Protein AF-A0A1W9TUE4-F1 (afdb_monomer_lite)

Secondary structure (DSSP, 8-state):
---HHHHHHHGGGTSTTHHHHHHHHHHHHHHHHH--PPP-------HHHHHHHHHHHHHHHHHHHHHHHHHHHHHHHHHHHHHHHHHHHHHHTT-

Structure (mmCIF, N/CA/C/O backbone):
data_AF-A0A1W9TUE4-F1
#
_entry.id   AF-A0A1W9TUE4-F1
#
loop_
_atom_site.group_PDB
_atom_site.id
_atom_site.type_symbol
_atom_site.label_atom_id
_atom_site.label_alt_id
_atom_site.label_comp_id
_atom_site.label_asym_id
_atom_site.label_entity_id
_atom_site.label_seq_id
_atom_site.pdbx_PDB_ins_code
_atom_site.Cartn_x
_atom_site.Cartn_y
_atom_site.Cartn_z
_atom_site.occupancy
_atom_site.B_iso_or_equiv
_atom_site.auth_seq_id
_atom_site.auth_comp_id
_atom_site.auth_asym_id
_atom_site.auth_atom_id
_atom_site.pdbx_PDB_model_num
ATOM 1 N N . ARG A 1 1 ? 2.571 -5.665 27.243 1.00 68.25 1 ARG A N 1
ATOM 2 C CA . ARG A 1 1 ? 1.632 -6.724 26.787 1.00 68.25 1 ARG A CA 1
ATOM 3 C C . ARG A 1 1 ? 0.899 -6.194 25.555 1.00 68.25 1 ARG A C 1
ATOM 5 O O . ARG A 1 1 ? 0.278 -5.149 25.673 1.00 68.25 1 ARG A O 1
ATOM 12 N N . GLY A 1 2 ? 1.038 -6.828 24.386 1.00 79.19 2 GLY A N 1
ATOM 13 C CA . GLY A 1 2 ? 0.378 -6.386 23.146 1.00 79.19 2 GLY A CA 1
ATOM 14 C C . GLY A 1 2 ? -1.098 -6.794 23.084 1.00 79.19 2 GLY A C 1
ATOM 15 O O . GLY A 1 2 ? -1.492 -7.798 23.679 1.00 79.19 2 GLY A O 1
ATOM 16 N N . SER A 1 3 ? -1.919 -6.023 22.368 1.00 91.06 3 SER A N 1
ATOM 17 C CA . SER A 1 3 ? -3.319 -6.378 22.111 1.00 91.06 3 SER A CA 1
ATOM 18 C C . SER A 1 3 ? -3.396 -7.495 21.067 1.00 91.06 3 SER A C 1
ATOM 20 O O . SER A 1 3 ? -2.988 -7.299 19.923 1.00 91.06 3 SER A O 1
ATOM 22 N N . LYS A 1 4 ? -3.956 -8.658 21.437 1.00 89.94 4 LYS A N 1
ATOM 23 C CA . LYS A 1 4 ? -4.166 -9.792 20.512 1.00 89.94 4 LYS A CA 1
ATOM 24 C C . LYS A 1 4 ? -5.017 -9.398 19.301 1.00 89.94 4 LYS A C 1
ATOM 26 O O . LYS A 1 4 ? -4.739 -9.830 18.190 1.00 89.94 4 LYS A O 1
ATOM 31 N N . ALA A 1 5 ? -6.015 -8.538 19.513 1.00 88.69 5 ALA A N 1
ATOM 32 C CA . ALA A 1 5 ? -6.868 -8.033 18.441 1.00 88.69 5 ALA A CA 1
ATOM 33 C C . ALA A 1 5 ? -6.082 -7.161 17.449 1.00 88.69 5 ALA A C 1
ATOM 35 O O . ALA A 1 5 ? -6.236 -7.315 16.242 1.00 88.69 5 ALA A O 1
ATOM 36 N N . ALA A 1 6 ? -5.191 -6.295 17.947 1.00 87.25 6 ALA A N 1
ATOM 37 C CA . ALA A 1 6 ? -4.338 -5.483 17.080 1.00 87.25 6 ALA A CA 1
ATOM 38 C C . ALA A 1 6 ? -3.368 -6.354 16.266 1.00 87.25 6 ALA A C 1
ATOM 40 O O . ALA A 1 6 ? -3.183 -6.113 15.078 1.00 87.25 6 ALA A O 1
ATOM 41 N N . ALA A 1 7 ? -2.807 -7.402 16.880 1.00 89.38 7 ALA A N 1
ATOM 42 C CA . ALA A 1 7 ? -1.944 -8.355 16.186 1.00 89.38 7 ALA A CA 1
ATOM 43 C C . ALA A 1 7 ? -2.692 -9.114 15.075 1.00 89.38 7 ALA A C 1
ATOM 45 O O . ALA A 1 7 ? -2.189 -9.214 13.959 1.00 89.38 7 ALA A O 1
ATOM 46 N N . ALA A 1 8 ? -3.913 -9.586 15.353 1.00 89.69 8 ALA A N 1
ATOM 47 C CA . ALA A 1 8 ? -4.741 -10.277 14.367 1.00 89.69 8 ALA A CA 1
ATOM 48 C C . ALA A 1 8 ? -5.084 -9.385 13.164 1.00 89.69 8 ALA A C 1
ATOM 50 O O . ALA A 1 8 ? -5.043 -9.862 12.038 1.00 89.69 8 ALA A O 1
ATOM 51 N N . ILE A 1 9 ? -5.373 -8.097 13.384 1.00 88.25 9 ILE A N 1
ATOM 52 C CA . ILE A 1 9 ? -5.632 -7.130 12.304 1.00 88.25 9 ILE A CA 1
ATOM 53 C C . ILE A 1 9 ? -4.350 -6.838 11.515 1.00 88.25 9 ILE A C 1
ATOM 55 O O . ILE A 1 9 ? -4.369 -6.851 10.288 1.00 88.25 9 ILE A O 1
ATOM 59 N N . GLY A 1 10 ? -3.227 -6.615 12.202 1.00 86.19 10 GLY A N 1
ATOM 60 C CA . GLY A 1 10 ? -1.951 -6.288 11.562 1.00 86.19 10 GLY A CA 1
ATOM 61 C C . GLY A 1 10 ? -1.429 -7.395 10.644 1.00 86.19 10 GLY A C 1
ATOM 62 O O . GLY A 1 10 ? -0.868 -7.098 9.591 1.00 86.19 10 GLY A O 1
ATOM 63 N N . VAL A 1 11 ? -1.679 -8.666 10.983 1.00 90.56 11 VAL A N 1
ATOM 64 C CA . VAL A 1 11 ? -1.228 -9.810 10.173 1.00 90.56 11 VAL A CA 1
ATOM 65 C C . VAL A 1 11 ? -1.795 -9.778 8.752 1.00 90.56 11 VAL A C 1
ATOM 67 O O . VAL A 1 11 ? -1.167 -10.293 7.831 1.00 90.56 11 VAL A O 1
ATOM 70 N N . TRP A 1 12 ? -2.952 -9.146 8.535 1.00 87.31 12 TRP A N 1
ATOM 71 C CA . TRP A 1 12 ? -3.566 -9.044 7.212 1.00 87.31 12 TRP A CA 1
ATOM 72 C C . TRP A 1 12 ? -2.763 -8.204 6.221 1.00 87.31 12 TRP A C 1
ATOM 74 O O . TRP A 1 12 ? -2.995 -8.345 5.029 1.00 87.31 12 TRP A O 1
ATOM 84 N N . PHE A 1 13 ? -1.790 -7.398 6.646 1.00 85.00 13 PHE A N 1
ATOM 85 C CA . PHE A 1 13 ? -1.006 -6.558 5.730 1.00 85.00 13 PHE A CA 1
ATOM 86 C C . PHE A 1 13 ? 0.293 -7.199 5.226 1.00 85.00 13 PHE A C 1
ATOM 88 O O . PHE A 1 13 ? 0.890 -6.681 4.289 1.00 85.00 13 PHE A O 1
ATOM 95 N N . GLY A 1 14 ? 0.735 -8.315 5.812 1.00 82.00 14 GLY A N 1
ATOM 96 C CA . GLY A 1 14 ? 2.037 -8.912 5.488 1.00 82.00 14 GLY A CA 1
ATOM 97 C C . GLY A 1 14 ? 2.075 -10.433 5.547 1.00 82.00 14 GLY A C 1
ATOM 98 O O . GLY A 1 14 ? 3.155 -11.007 5.653 1.00 82.00 14 GLY A O 1
ATOM 99 N N . ASN A 1 15 ? 0.918 -11.098 5.528 1.00 90.88 15 ASN A N 1
ATOM 100 C CA . ASN A 1 15 ? 0.884 -12.556 5.532 1.00 90.88 15 ASN A CA 1
ATOM 101 C C . ASN A 1 15 ? 0.987 -13.127 4.100 1.00 90.88 15 ASN A C 1
ATOM 103 O O . ASN A 1 15 ? 0.658 -12.432 3.135 1.00 90.88 15 ASN A O 1
ATOM 107 N N . PRO A 1 16 ? 1.392 -14.403 3.946 1.00 90.00 16 PRO A N 1
ATOM 108 C CA . PRO A 1 16 ? 1.554 -15.039 2.636 1.00 90.00 16 PRO A CA 1
ATOM 109 C C . PRO A 1 16 ? 0.286 -15.088 1.773 1.00 90.00 16 PRO A C 1
ATOM 111 O O . PRO A 1 16 ? 0.381 -15.257 0.564 1.00 90.00 16 PRO A O 1
ATOM 114 N N . ILE A 1 17 ? -0.896 -14.956 2.377 1.00 89.81 17 ILE A N 1
ATOM 115 C CA . ILE A 1 17 ? -2.187 -15.003 1.682 1.00 89.81 17 ILE A CA 1
ATOM 116 C C . ILE A 1 17 ? -2.564 -13.613 1.162 1.00 89.81 17 ILE A C 1
ATOM 118 O O . ILE A 1 17 ? -3.033 -13.476 0.036 1.00 89.81 17 ILE A O 1
ATOM 122 N N . SER A 1 18 ? -2.352 -12.564 1.955 1.00 90.06 18 SER A N 1
ATOM 123 C CA . SER A 1 18 ? -2.733 -11.200 1.593 1.00 90.06 18 SER A CA 1
ATOM 124 C C . SER A 1 18 ? -1.682 -10.478 0.756 1.00 90.06 18 SER A C 1
ATOM 126 O O . SER A 1 18 ? -2.045 -9.658 -0.087 1.00 90.06 18 SER A O 1
ATOM 128 N N . ALA A 1 19 ? -0.396 -10.793 0.931 1.00 88.69 19 ALA A N 1
ATOM 129 C CA . ALA A 1 19 ? 0.680 -10.160 0.174 1.00 88.69 19 ALA A CA 1
ATOM 130 C C . ALA A 1 19 ? 0.516 -10.318 -1.355 1.00 88.69 19 ALA A C 1
ATOM 132 O O . ALA A 1 19 ? 0.589 -9.298 -2.043 1.00 88.69 19 ALA A O 1
ATOM 133 N N . PRO A 1 20 ? 0.191 -11.506 -1.913 1.00 90.75 20 PRO A N 1
ATOM 134 C CA . PRO A 1 20 ? -0.088 -11.649 -3.344 1.00 90.75 20 PRO A CA 1
ATOM 135 C C . PRO A 1 20 ? -1.268 -10.796 -3.820 1.00 90.75 20 PRO A C 1
ATOM 137 O O . PRO A 1 20 ? -1.221 -10.230 -4.910 1.00 90.75 20 PRO A O 1
ATOM 140 N N . PHE A 1 21 ? -2.314 -10.656 -3.000 1.00 90.94 21 PHE A N 1
ATOM 141 C CA . PHE A 1 21 ? -3.473 -9.824 -3.328 1.00 90.94 21 PHE A CA 1
ATOM 142 C C . PHE A 1 21 ? -3.110 -8.340 -3.413 1.00 90.94 21 PHE A C 1
ATOM 144 O O . PHE A 1 21 ? -3.460 -7.682 -4.394 1.00 90.94 21 PHE A O 1
ATOM 151 N N . PHE A 1 22 ? -2.384 -7.814 -2.423 1.00 91.00 22 PHE A N 1
ATOM 152 C CA . PHE A 1 22 ? -1.920 -6.426 -2.452 1.00 91.00 22 PHE A CA 1
ATOM 153 C C . PHE A 1 22 ? -0.923 -6.182 -3.586 1.00 91.00 22 PHE A C 1
ATOM 155 O O . PHE A 1 22 ? -1.001 -5.149 -4.252 1.00 91.00 22 PHE A O 1
ATOM 162 N N . TYR A 1 23 ? -0.036 -7.141 -3.855 1.00 90.00 23 TYR A N 1
ATOM 163 C CA . TYR A 1 23 ? 0.919 -7.074 -4.958 1.00 90.00 23 TYR A CA 1
ATOM 164 C C . TYR A 1 23 ? 0.202 -6.988 -6.312 1.00 90.00 23 TYR A C 1
ATOM 166 O O . TYR A 1 23 ? 0.395 -6.038 -7.065 1.00 90.00 23 TYR A O 1
ATOM 174 N N . LEU A 1 24 ? -0.695 -7.933 -6.604 1.00 90.50 24 LEU A N 1
ATOM 175 C CA . LEU A 1 24 ? -1.443 -7.957 -7.863 1.00 90.50 24 LEU A CA 1
ATOM 176 C C . LEU A 1 24 ? -2.372 -6.751 -8.009 1.00 90.50 24 LEU A C 1
ATOM 178 O O . LEU A 1 24 ? -2.493 -6.204 -9.103 1.00 90.50 24 LEU A O 1
ATOM 182 N N . GLY A 1 25 ? -3.030 -6.334 -6.926 1.00 91.31 25 GLY A N 1
ATOM 183 C CA . GLY A 1 25 ? -3.900 -5.162 -6.929 1.00 91.31 25 GLY A CA 1
ATOM 184 C C . GLY A 1 25 ? -3.129 -3.881 -7.236 1.00 91.31 25 GLY A C 1
ATOM 185 O O . GLY A 1 25 ? -3.510 -3.139 -8.140 1.00 91.31 25 GLY A O 1
ATOM 186 N N . SER A 1 26 ? -2.020 -3.646 -6.531 1.00 91.56 26 SER A N 1
ATOM 187 C CA . SER A 1 26 ? -1.177 -2.462 -6.740 1.00 91.56 26 SER A CA 1
ATOM 188 C C . SER A 1 26 ? -0.547 -2.448 -8.130 1.00 91.56 26 SER A C 1
ATOM 190 O O . SER A 1 26 ? -0.571 -1.416 -8.791 1.00 91.56 26 SER A O 1
ATOM 192 N N . TYR A 1 27 ? -0.085 -3.594 -8.628 1.00 90.69 27 TYR A N 1
ATOM 193 C CA . TYR A 1 27 ? 0.440 -3.723 -9.985 1.00 90.69 27 TYR A CA 1
ATOM 194 C C . TYR A 1 27 ? -0.616 -3.430 -11.059 1.00 90.69 27 TYR A C 1
ATOM 196 O O . TYR A 1 27 ? -0.383 -2.610 -11.945 1.00 90.69 27 TYR A O 1
ATOM 204 N N . LYS A 1 28 ? -1.805 -4.045 -10.968 1.00 89.94 28 LYS A N 1
ATOM 205 C CA . LYS A 1 28 ? -2.887 -3.838 -11.946 1.00 89.94 28 LYS A CA 1
AT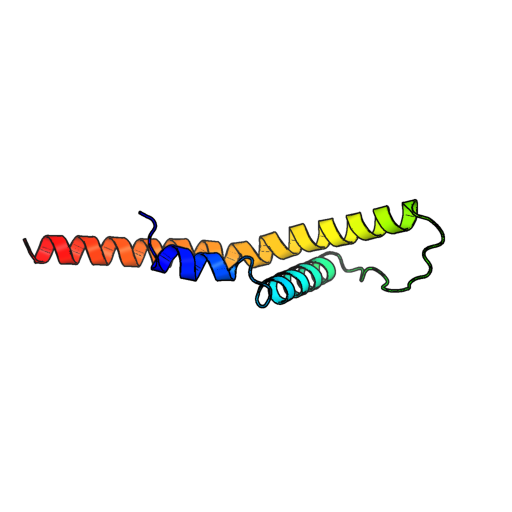OM 206 C C . LYS A 1 28 ? -3.366 -2.393 -11.977 1.00 89.94 28 LYS A C 1
ATOM 208 O O . LYS A 1 28 ? -3.562 -1.848 -13.057 1.00 89.94 28 LYS A O 1
ATOM 213 N N . ILE A 1 29 ? -3.545 -1.777 -10.809 1.00 90.38 29 ILE A N 1
ATOM 214 C CA . ILE A 1 29 ? -3.968 -0.375 -10.710 1.00 90.38 29 ILE A CA 1
ATOM 215 C C . ILE A 1 29 ? -2.861 0.547 -11.219 1.00 90.38 29 ILE A C 1
ATOM 217 O O . ILE A 1 29 ? -3.144 1.475 -11.969 1.00 90.38 29 ILE A O 1
ATOM 221 N N . GLY A 1 30 ? -1.606 0.266 -10.866 1.00 89.00 30 GLY A N 1
ATOM 222 C CA . GLY A 1 30 ? -0.445 0.998 -11.361 1.00 89.00 30 GLY A CA 1
ATOM 223 C C . GLY A 1 30 ? -0.371 0.995 -12.883 1.00 89.00 30 GLY A C 1
ATOM 224 O O . GLY A 1 30 ? -0.370 2.053 -13.502 1.00 89.00 30 GLY A O 1
ATOM 225 N N . ILE A 1 31 ? -0.391 -0.183 -13.505 1.00 88.31 31 ILE A N 1
ATOM 226 C CA . ILE A 1 31 ? -0.361 -0.304 -14.970 1.00 88.31 31 ILE A CA 1
ATOM 227 C C . ILE A 1 31 ? -1.576 0.331 -15.626 1.00 88.31 31 ILE A C 1
ATOM 229 O O . ILE A 1 31 ? -1.432 0.972 -16.662 1.00 88.31 31 ILE A O 1
ATOM 233 N N . PHE A 1 32 ? -2.762 0.186 -15.033 1.00 88.06 32 PHE A N 1
ATOM 234 C CA . PHE A 1 32 ? -3.964 0.840 -15.544 1.00 88.06 32 PHE A CA 1
ATOM 235 C C . PHE A 1 32 ? -3.791 2.364 -15.631 1.00 88.06 32 PHE A C 1
ATOM 237 O O . PHE A 1 32 ? -4.269 2.979 -16.578 1.00 88.06 32 PHE A O 1
ATOM 244 N N . ILE A 1 33 ? -3.068 2.965 -14.684 1.00 86.38 33 ILE A N 1
ATOM 245 C CA . ILE A 1 33 ? -2.777 4.404 -14.667 1.00 86.38 33 ILE A CA 1
ATOM 246 C C . ILE A 1 33 ? -1.669 4.771 -15.652 1.00 86.38 33 ILE A C 1
ATOM 248 O O . ILE A 1 33 ? -1.777 5.781 -16.341 1.00 86.38 33 ILE A O 1
ATOM 252 N N . PHE A 1 34 ? -0.607 3.969 -15.719 1.00 84.06 34 PHE A N 1
ATOM 253 C CA . PHE A 1 34 ? 0.538 4.240 -16.588 1.00 84.06 34 PHE A CA 1
ATOM 254 C C . PHE A 1 34 ? 0.294 3.876 -18.061 1.00 84.06 34 PHE A C 1
ATOM 256 O O . PHE A 1 34 ? 1.073 4.283 -18.915 1.00 84.06 34 PHE A O 1
ATOM 263 N N . GLY A 1 35 ? -0.765 3.125 -18.385 1.00 76.00 35 GLY A N 1
ATOM 264 C CA . GLY A 1 35 ? -1.180 2.814 -19.761 1.00 76.00 35 GLY A CA 1
ATOM 265 C C . GLY A 1 35 ? -0.246 1.873 -20.533 1.00 76.00 35 GLY A C 1
ATOM 266 O O . GLY A 1 35 ? -0.565 1.479 -21.654 1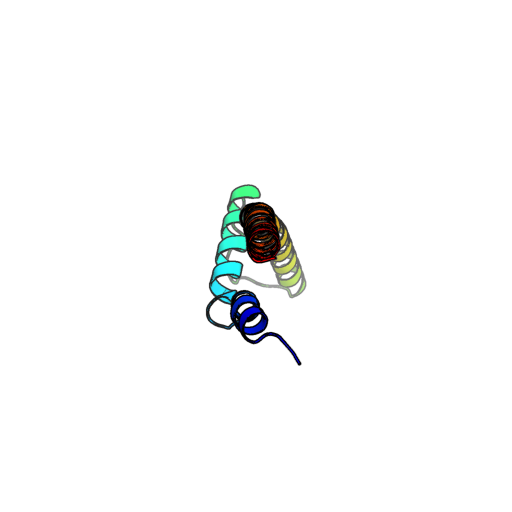.00 76.00 35 GLY A O 1
ATOM 267 N N . HIS A 1 36 ? 0.879 1.473 -19.939 1.00 69.06 36 HIS A N 1
ATOM 268 C CA . HIS A 1 36 ? 1.868 0.596 -20.552 1.00 69.06 36 HIS A CA 1
ATOM 269 C C . HIS A 1 36 ? 2.021 -0.682 -19.721 1.00 69.06 36 HIS A C 1
ATOM 271 O O . HIS A 1 36 ? 2.582 -0.638 -18.623 1.00 69.06 36 HIS A O 1
ATOM 277 N N . PRO A 1 37 ? 1.524 -1.836 -20.205 1.00 65.25 37 PRO A N 1
ATOM 278 C CA . PRO A 1 37 ? 1.836 -3.102 -19.572 1.00 65.25 37 PRO A CA 1
ATOM 279 C C . PRO A 1 37 ? 3.331 -3.367 -19.750 1.00 65.25 37 PRO A C 1
ATOM 281 O O . PRO A 1 37 ? 3.812 -3.484 -20.876 1.00 65.25 37 PRO A O 1
ATOM 284 N N . ALA A 1 38 ? 4.064 -3.444 -18.637 1.00 62.69 38 ALA A N 1
ATOM 285 C CA . ALA A 1 38 ? 5.432 -3.946 -18.637 1.00 62.69 38 ALA A CA 1
ATOM 286 C C . ALA A 1 38 ? 5.439 -5.307 -19.364 1.00 62.69 38 ALA A C 1
ATOM 288 O O . ALA A 1 38 ? 4.696 -6.204 -18.947 1.00 62.69 38 ALA A O 1
ATOM 289 N N . PRO A 1 39 ? 6.190 -5.469 -20.469 1.00 60.62 39 PRO A N 1
ATOM 290 C CA . PRO A 1 39 ? 6.200 -6.727 -21.193 1.00 60.62 39 PRO A CA 1
ATOM 291 C C . PRO A 1 39 ? 6.771 -7.811 -20.275 1.00 60.62 39 PRO A C 1
ATOM 293 O O . PRO A 1 39 ? 7.917 -7.733 -19.847 1.00 60.62 39 PRO A O 1
ATOM 296 N N . PHE A 1 40 ? 5.978 -8.847 -19.993 1.00 58.47 40 PHE A N 1
ATOM 297 C CA . PHE A 1 40 ? 6.445 -10.091 -19.361 1.00 58.47 40 PHE A CA 1
ATOM 298 C C . PHE A 1 40 ? 7.258 -10.957 -20.343 1.00 58.47 40 PHE A C 1
ATOM 300 O O . PHE A 1 40 ? 7.298 -12.179 -20.213 1.00 58.47 40 PHE A O 1
ATOM 307 N N . ASP A 1 41 ? 7.864 -10.345 -21.361 1.00 58.00 41 ASP A N 1
ATOM 308 C CA . ASP A 1 41 ? 8.630 -11.063 -22.367 1.00 58.00 41 ASP A CA 1
ATOM 309 C C . ASP A 1 41 ? 10.068 -11.207 -21.857 1.00 58.00 41 ASP A C 1
ATOM 311 O O . ASP A 1 41 ? 10.800 -10.233 -21.695 1.00 58.00 41 ASP A O 1
ATOM 315 N N . VAL A 1 42 ? 10.447 -12.440 -21.518 1.00 57.06 42 VAL A N 1
ATOM 316 C CA . VAL A 1 42 ? 11.675 -12.812 -20.786 1.00 57.06 42 VAL A CA 1
ATOM 317 C C . VAL A 1 42 ? 12.895 -12.810 -21.721 1.00 57.06 42 VAL A C 1
ATOM 319 O O . VAL A 1 42 ? 13.761 -13.679 -21.652 1.00 57.06 42 VAL A O 1
ATOM 322 N N . LYS A 1 43 ? 12.983 -11.843 -22.636 1.00 58.03 43 LYS A N 1
ATOM 323 C CA . LYS A 1 43 ? 14.191 -11.594 -23.432 1.00 58.03 43 LYS A CA 1
ATOM 324 C C . LYS A 1 43 ? 15.050 -10.565 -22.711 1.00 58.03 43 LYS A C 1
ATOM 326 O O . LYS A 1 43 ? 15.191 -9.432 -23.149 1.00 58.03 43 LYS A O 1
ATOM 331 N N . TYR A 1 44 ? 15.569 -10.956 -21.552 1.00 60.62 44 TYR A N 1
ATOM 332 C CA . TYR A 1 44 ? 16.506 -10.126 -20.804 1.00 60.62 44 TYR A CA 1
ATOM 333 C C . TYR A 1 44 ? 17.915 -10.419 -21.310 1.00 60.62 44 TYR A C 1
ATOM 335 O O . TYR A 1 44 ? 18.529 -11.399 -20.891 1.00 60.62 44 TYR A O 1
ATOM 343 N N . GLU A 1 45 ? 18.424 -9.595 -22.222 1.00 66.56 45 GLU A N 1
ATOM 344 C CA . GLU A 1 45 ? 19.805 -9.736 -22.700 1.00 66.56 45 GLU A CA 1
ATOM 345 C C . GLU A 1 45 ? 20.810 -9.079 -21.741 1.00 66.56 45 GLU A C 1
ATOM 347 O O . GLU A 1 45 ? 22.007 -9.366 -21.791 1.00 66.56 45 GLU A O 1
ATOM 352 N N . SER A 1 46 ? 20.338 -8.246 -20.803 1.00 80.06 46 SER A N 1
ATOM 353 C CA . SER A 1 46 ? 21.199 -7.559 -19.840 1.00 80.06 46 SER A CA 1
ATOM 354 C C . SER A 1 46 ? 20.587 -7.384 -18.442 1.00 80.06 46 SER A C 1
ATOM 356 O O . SER A 1 46 ? 19.390 -7.160 -18.261 1.00 80.06 46 SER A O 1
ATOM 358 N N . VAL A 1 47 ? 21.451 -7.398 -17.418 1.00 82.62 47 VAL A N 1
ATOM 359 C CA . VAL A 1 47 ? 21.082 -7.078 -16.021 1.00 82.62 47 VAL A CA 1
ATOM 360 C C . VAL A 1 47 ? 20.531 -5.650 -15.901 1.00 82.62 47 VAL A C 1
ATOM 362 O O . VAL A 1 47 ? 19.660 -5.379 -15.075 1.00 82.62 47 VAL A O 1
ATOM 365 N N . LEU A 1 48 ? 21.015 -4.735 -16.746 1.00 83.62 48 LEU A N 1
ATOM 366 C CA . LEU A 1 48 ? 20.582 -3.340 -16.765 1.00 83.62 48 LEU A CA 1
ATOM 367 C C . LEU A 1 48 ? 19.115 -3.201 -17.202 1.00 83.62 48 LEU A C 1
ATOM 369 O O . LEU A 1 48 ? 18.374 -2.41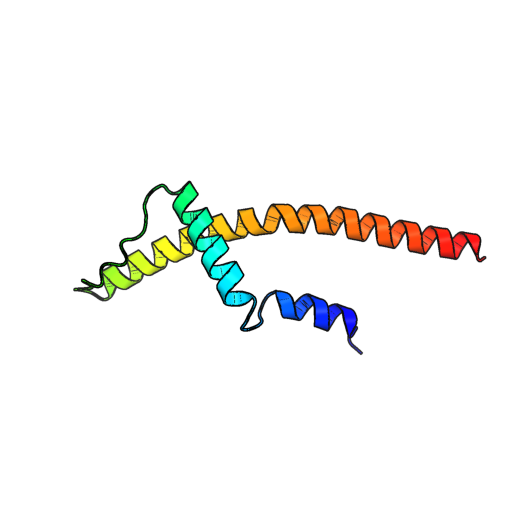8 -16.612 1.00 83.62 48 LEU A O 1
ATOM 373 N N . GLU A 1 49 ? 18.682 -3.955 -18.212 1.00 79.00 49 GLU A N 1
ATOM 374 C CA . GLU A 1 49 ? 17.280 -3.984 -18.648 1.00 79.00 49 GLU A CA 1
ATOM 375 C C . GLU A 1 49 ? 16.367 -4.576 -17.579 1.00 79.00 49 GLU A C 1
ATOM 377 O O . GLU A 1 49 ? 15.285 -4.046 -17.336 1.00 79.00 49 GLU A O 1
ATOM 382 N N . LEU A 1 50 ? 16.830 -5.612 -16.877 1.00 81.56 50 LEU A N 1
ATOM 383 C CA . LEU A 1 50 ? 16.075 -6.231 -15.790 1.00 81.56 50 LEU A CA 1
ATOM 384 C C . LEU A 1 50 ? 15.884 -5.264 -14.609 1.00 81.56 50 LEU A C 1
ATOM 386 O O . LEU A 1 50 ? 14.798 -5.191 -14.036 1.00 81.56 50 LEU A O 1
ATOM 390 N N . LEU A 1 51 ? 16.906 -4.462 -14.286 1.00 85.38 51 LEU A N 1
ATOM 391 C CA . LEU A 1 51 ? 16.803 -3.393 -13.288 1.00 85.38 51 LEU A CA 1
ATOM 392 C C . LEU A 1 51 ? 15.851 -2.274 -13.721 1.00 85.38 51 LEU A C 1
ATOM 394 O O . LEU A 1 51 ? 15.070 -1.803 -12.897 1.00 85.38 51 LEU A O 1
ATOM 398 N N . LYS A 1 52 ? 15.892 -1.860 -14.993 1.00 82.88 52 LYS A N 1
ATOM 399 C CA . LYS A 1 52 ? 14.971 -0.845 -15.530 1.00 82.88 52 LYS A CA 1
ATOM 400 C C . LYS A 1 52 ? 13.524 -1.325 -15.472 1.00 82.88 52 LYS A C 1
ATOM 402 O O . LYS A 1 52 ? 12.679 -0.622 -14.930 1.00 82.88 52 LYS A O 1
ATOM 407 N N . LEU A 1 53 ? 13.263 -2.552 -15.919 1.00 83.12 53 LEU A N 1
ATOM 408 C CA . LEU A 1 53 ? 11.933 -3.146 -15.838 1.00 83.12 53 LEU A CA 1
ATOM 409 C C . LEU A 1 53 ? 11.465 -3.271 -14.382 1.00 83.12 53 LEU A C 1
ATOM 411 O O . LEU A 1 53 ? 10.334 -2.917 -14.057 1.00 83.12 53 LEU A O 1
ATOM 415 N N . GLY A 1 54 ? 12.341 -3.735 -13.487 1.00 84.94 54 GLY A N 1
ATOM 416 C CA . GLY A 1 54 ? 12.048 -3.811 -12.057 1.00 84.94 54 GLY A CA 1
ATOM 417 C C . GLY A 1 54 ? 11.712 -2.445 -11.454 1.00 84.94 54 GLY A C 1
ATOM 418 O O . GLY A 1 54 ? 10.776 -2.343 -10.658 1.00 84.94 54 GLY A O 1
ATOM 419 N N . ALA A 1 55 ? 12.425 -1.390 -11.854 1.00 86.25 55 ALA A N 1
ATOM 420 C CA . ALA A 1 55 ? 12.150 -0.023 -11.426 1.00 86.25 55 ALA A CA 1
ATOM 421 C C . ALA A 1 55 ? 10.781 0.465 -11.923 1.00 86.25 55 ALA A C 1
ATOM 423 O O . ALA A 1 55 ? 9.997 0.959 -11.112 1.00 86.25 55 ALA A O 1
ATOM 424 N N . ASP A 1 56 ? 10.451 0.251 -13.197 1.00 85.19 56 ASP A N 1
ATOM 425 C CA . ASP A 1 56 ? 9.157 0.640 -13.774 1.00 85.19 56 ASP A CA 1
ATOM 426 C C . ASP A 1 56 ? 7.990 -0.071 -13.076 1.00 85.19 56 ASP A C 1
ATOM 428 O O . ASP A 1 56 ? 7.010 0.560 -12.669 1.00 85.19 56 ASP A O 1
ATOM 432 N N . VAL A 1 57 ? 8.121 -1.381 -12.843 1.00 87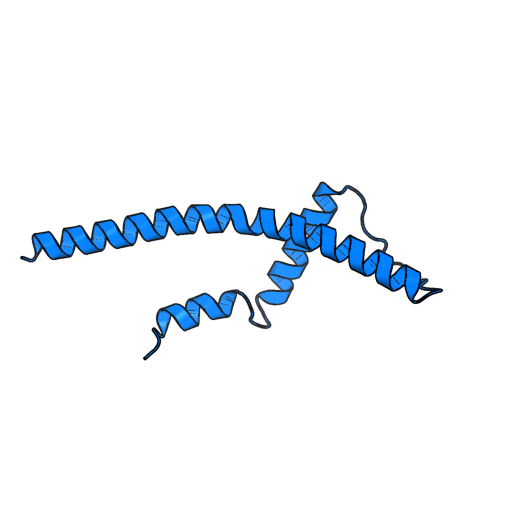.25 57 VAL A N 1
ATOM 433 C CA . VAL A 1 57 ? 7.135 -2.170 -12.090 1.00 87.25 57 VAL A CA 1
ATOM 434 C C . VAL A 1 57 ? 7.003 -1.652 -10.657 1.00 87.25 57 VAL A C 1
ATOM 436 O O . VAL A 1 57 ? 5.889 -1.504 -10.155 1.00 87.25 57 VAL A O 1
ATOM 439 N N . THR A 1 58 ? 8.118 -1.332 -10.001 1.00 89.38 58 THR A N 1
ATOM 440 C CA . THR A 1 58 ? 8.116 -0.807 -8.629 1.00 89.38 58 THR A CA 1
ATOM 441 C C . THR A 1 58 ? 7.411 0.545 -8.554 1.00 89.38 58 THR A C 1
ATOM 443 O O . THR A 1 58 ? 6.590 0.756 -7.662 1.00 89.38 58 THR A O 1
ATOM 446 N N . ILE A 1 59 ? 7.666 1.446 -9.504 1.00 89.94 59 ILE A N 1
ATOM 447 C CA . ILE A 1 59 ? 6.994 2.750 -9.586 1.00 89.94 59 ILE A CA 1
ATOM 448 C C . ILE A 1 59 ? 5.488 2.556 -9.800 1.00 89.94 59 ILE A C 1
ATOM 450 O O . ILE A 1 59 ? 4.686 3.155 -9.078 1.00 89.94 59 ILE A O 1
ATOM 454 N N . ALA A 1 60 ? 5.092 1.671 -10.720 1.00 89.75 60 ALA A N 1
ATOM 455 C CA . ALA A 1 60 ? 3.689 1.333 -10.948 1.00 89.75 60 ALA A CA 1
ATOM 456 C C . ALA A 1 60 ? 3.013 0.821 -9.668 1.00 89.75 60 ALA A C 1
ATOM 458 O O . ALA A 1 60 ? 1.942 1.296 -9.285 1.00 89.75 60 ALA A O 1
ATOM 459 N N . MET A 1 61 ? 3.665 -0.096 -8.959 1.00 90.94 61 MET A N 1
ATOM 460 C CA . MET A 1 61 ? 3.167 -0.646 -7.703 1.00 90.94 61 MET A CA 1
ATOM 461 C C . MET A 1 61 ? 3.081 0.383 -6.574 1.00 90.94 61 MET A C 1
ATOM 463 O O 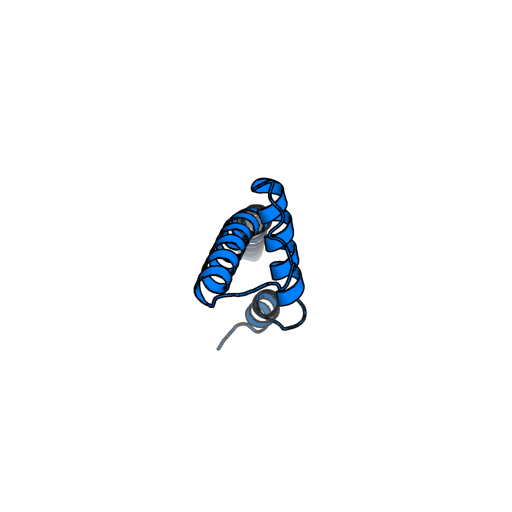. MET A 1 61 ? 2.126 0.341 -5.802 1.00 90.94 61 MET A O 1
ATOM 467 N N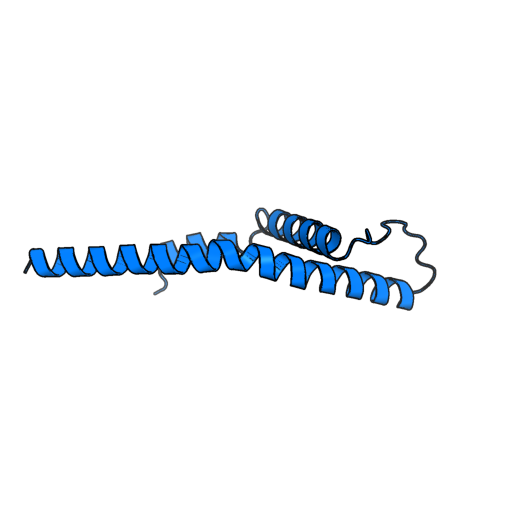 . ILE A 1 62 ? 4.026 1.321 -6.467 1.00 92.56 62 ILE A N 1
ATOM 468 C CA . ILE A 1 62 ? 3.957 2.404 -5.475 1.00 92.56 62 ILE A CA 1
ATOM 469 C C . ILE A 1 62 ? 2.711 3.257 -5.726 1.00 92.56 62 ILE A C 1
ATOM 471 O O . ILE A 1 62 ? 1.927 3.487 -4.805 1.00 92.56 62 ILE A O 1
ATOM 475 N N . VAL A 1 63 ? 2.483 3.676 -6.973 1.00 92.25 63 VAL A N 1
ATOM 476 C CA . VAL A 1 63 ? 1.316 4.495 -7.339 1.00 92.25 63 VAL A CA 1
ATOM 477 C C . VAL A 1 63 ? 0.013 3.732 -7.109 1.00 92.25 63 VAL A C 1
ATOM 479 O O . VAL A 1 63 ? -0.899 4.241 -6.451 1.00 92.25 63 VAL A O 1
ATOM 482 N N . GLY A 1 64 ? -0.070 2.488 -7.582 1.00 91.19 64 GLY A N 1
ATOM 483 C CA . GLY A 1 64 ? -1.250 1.654 -7.372 1.00 91.19 64 GLY A CA 1
ATOM 484 C C . GLY A 1 64 ? -1.498 1.339 -5.896 1.00 91.19 64 GLY A C 1
ATOM 485 O O . GLY A 1 64 ? -2.647 1.310 -5.461 1.00 91.19 64 GLY A O 1
ATOM 486 N N . GLY A 1 65 ? -0.436 1.171 -5.105 1.00 91.44 65 GLY A N 1
ATOM 487 C CA . GLY A 1 65 ? -0.488 0.959 -3.661 1.00 91.44 65 GLY A CA 1
ATOM 488 C C . GLY A 1 65 ? -1.000 2.177 -2.893 1.00 91.44 65 GLY A C 1
ATOM 489 O O . GLY A 1 65 ? -1.842 2.023 -2.009 1.00 91.44 65 GLY A O 1
ATOM 490 N N . ILE A 1 66 ? -0.567 3.389 -3.259 1.00 93.19 66 ILE A N 1
ATOM 491 C CA . ILE A 1 66 ? -1.084 4.641 -2.681 1.00 93.19 66 ILE A CA 1
ATOM 492 C C . ILE A 1 66 ? -2.598 4.726 -2.893 1.00 93.19 66 ILE A C 1
ATOM 494 O O . ILE A 1 66 ? -3.348 4.963 -1.947 1.00 93.19 66 ILE A O 1
ATOM 498 N N . ILE A 1 67 ? -3.064 4.462 -4.111 1.00 91.81 67 ILE A N 1
ATOM 499 C CA . ILE A 1 67 ? -4.491 4.533 -4.451 1.00 91.81 67 ILE A CA 1
ATOM 500 C C . ILE A 1 67 ? -5.291 3.458 -3.716 1.00 91.81 67 ILE A C 1
ATOM 502 O O . ILE A 1 67 ? -6.329 3.765 -3.123 1.00 91.81 67 ILE A O 1
ATOM 506 N N . LEU A 1 68 ? -4.780 2.224 -3.677 1.00 91.88 68 LEU A N 1
ATOM 507 C CA . LEU A 1 68 ? -5.367 1.140 -2.886 1.00 91.88 68 LEU A CA 1
ATOM 508 C C . LEU A 1 68 ? -5.435 1.465 -1.395 1.00 91.88 68 LEU A C 1
ATOM 510 O O . LEU A 1 68 ? -6.354 1.001 -0.728 1.00 91.88 68 LEU A O 1
ATOM 514 N N . GLY A 1 69 ? -4.480 2.234 -0.868 1.00 91.06 69 GLY A N 1
ATOM 515 C CA . GLY A 1 69 ? -4.392 2.596 0.544 1.00 91.06 69 GLY A CA 1
ATOM 516 C C . GLY A 1 69 ? -5.281 3.773 0.954 1.00 91.06 69 GLY A C 1
ATOM 517 O O . GLY A 1 69 ? -5.770 3.793 2.084 1.00 91.06 69 GLY A O 1
ATOM 518 N N . ILE A 1 70 ? -5.537 4.733 0.060 1.00 94.25 70 ILE A N 1
ATOM 519 C CA . ILE A 1 70 ? -6.310 5.948 0.380 1.00 94.25 70 ILE A CA 1
ATOM 520 C C . ILE A 1 70 ? -7.740 5.609 0.812 1.00 94.25 70 ILE A C 1
ATOM 522 O O . ILE A 1 70 ? -8.192 6.069 1.861 1.00 94.25 70 ILE A O 1
ATOM 526 N N . LEU A 1 71 ? -8.443 4.779 0.038 1.00 89.25 71 LEU A N 1
ATOM 527 C CA . LEU A 1 71 ? -9.826 4.369 0.317 1.00 89.25 71 LEU A CA 1
ATOM 528 C C . LEU A 1 71 ? -9.996 3.723 1.711 1.00 89.25 71 LEU A C 1
ATOM 530 O O . LEU A 1 71 ? -10.769 4.245 2.523 1.00 89.25 71 LEU A O 1
ATOM 534 N N . PRO A 1 72 ? -9.285 2.627 2.045 1.00 90.06 72 PRO A N 1
ATOM 535 C CA . PRO A 1 72 ? -9.384 2.004 3.360 1.00 90.06 72 PRO A CA 1
ATOM 536 C C . PRO A 1 72 ? -8.782 2.872 4.470 1.00 90.06 72 PRO A C 1
ATOM 538 O O . PRO A 1 72 ? -9.288 2.838 5.591 1.00 90.06 72 PRO A O 1
ATOM 541 N N . GLY A 1 73 ? -7.753 3.678 4.187 1.00 91.12 73 GLY A N 1
ATOM 542 C CA . GLY A 1 73 ? -7.183 4.624 5.149 1.00 91.12 73 GLY A CA 1
ATOM 543 C C . GLY A 1 73 ? -8.204 5.670 5.596 1.00 91.12 73 GLY A C 1
ATOM 544 O O . GLY A 1 73 ? -8.407 5.880 6.795 1.00 91.12 73 GLY A O 1
ATOM 545 N N . PHE A 1 74 ? -8.928 6.253 4.640 1.00 95.38 74 PHE A N 1
ATOM 546 C CA . PHE A 1 74 ? -10.020 7.180 4.916 1.00 95.38 74 PHE A CA 1
ATOM 547 C C . PHE A 1 74 ? -11.146 6.494 5.698 1.00 95.38 74 PHE A C 1
ATOM 549 O O . PHE A 1 74 ? -11.559 6.988 6.748 1.00 95.38 74 PHE A O 1
ATOM 556 N N . ALA A 1 75 ? -11.591 5.311 5.263 1.00 93.06 75 ALA A N 1
ATOM 557 C CA . ALA A 1 75 ? -12.618 4.545 5.972 1.00 93.06 75 ALA A CA 1
ATOM 558 C C . ALA A 1 75 ? -12.212 4.227 7.425 1.00 93.06 75 ALA A C 1
ATOM 560 O O . ALA A 1 75 ? -13.011 4.399 8.350 1.00 93.06 75 ALA A O 1
ATOM 561 N N . SER A 1 76 ? -10.956 3.830 7.642 1.00 92.19 76 SER A N 1
ATOM 562 C CA . SER A 1 76 ? -10.403 3.514 8.962 1.00 92.19 76 SER A CA 1
ATOM 563 C C . SER A 1 76 ? -10.484 4.700 9.927 1.00 92.19 76 SER A C 1
ATOM 565 O O . SER A 1 76 ? -10.859 4.518 11.090 1.00 92.19 76 SER A O 1
ATOM 567 N N . TYR A 1 77 ? -10.228 5.925 9.453 1.00 93.56 77 TYR A N 1
ATOM 568 C CA . TYR A 1 77 ? -10.363 7.137 10.266 1.00 93.56 77 TYR A CA 1
ATOM 569 C C . TYR A 1 77 ? -11.795 7.323 10.791 1.00 93.56 77 TYR A C 1
ATOM 571 O O . TYR A 1 77 ? -11.999 7.484 12.000 1.00 93.56 77 TYR A O 1
ATOM 579 N N . PHE A 1 78 ? -12.805 7.242 9.918 1.00 94.62 78 PHE A N 1
ATOM 580 C CA . PHE A 1 78 ? -14.206 7.414 10.325 1.00 94.62 78 PHE A CA 1
ATOM 581 C C . PHE A 1 78 ? -14.696 6.288 11.230 1.00 94.62 78 PHE A C 1
ATOM 583 O O . PHE A 1 78 ? -15.370 6.558 12.230 1.00 94.62 78 PHE A O 1
ATOM 590 N N . ILE A 1 79 ? -14.339 5.040 10.915 1.00 93.06 79 ILE A N 1
ATOM 591 C CA . ILE A 1 79 ? -14.692 3.871 11.726 1.00 93.06 79 ILE A CA 1
ATOM 592 C C . ILE A 1 79 ? -14.099 4.023 13.127 1.00 93.06 79 ILE A C 1
ATOM 594 O O . ILE A 1 79 ? -14.830 3.963 14.118 1.00 93.06 79 ILE A O 1
ATOM 598 N N . THR A 1 80 ? -12.801 4.312 13.222 1.00 92.88 80 THR A N 1
ATOM 599 C CA . THR A 1 80 ? -12.107 4.496 14.502 1.00 92.88 80 THR A CA 1
ATOM 600 C C . THR A 1 80 ? -12.714 5.646 15.299 1.00 92.88 80 THR A C 1
ATOM 602 O O . THR A 1 80 ? -13.015 5.485 16.486 1.00 92.88 80 THR A O 1
ATOM 605 N N . ARG A 1 81 ? -12.983 6.788 14.651 1.00 93.31 81 ARG A N 1
ATOM 606 C CA . ARG A 1 81 ? -13.636 7.937 15.289 1.00 93.31 81 ARG A CA 1
ATOM 607 C C . ARG A 1 81 ? -14.996 7.551 15.872 1.00 93.31 81 ARG A C 1
ATOM 609 O O . ARG A 1 81 ? -15.242 7.840 17.041 1.00 93.31 81 ARG A O 1
ATOM 616 N N . LYS A 1 82 ? -15.852 6.871 15.102 1.00 92.38 82 LYS A N 1
ATOM 617 C CA . LYS A 1 82 ? -17.193 6.442 15.541 1.00 92.38 82 LYS A CA 1
ATOM 618 C C . LYS A 1 82 ? -17.133 5.439 16.697 1.00 92.38 82 LYS A C 1
ATOM 620 O O . LYS A 1 82 ? -17.918 5.550 17.640 1.00 92.38 82 LYS A O 1
ATOM 625 N N . ILE A 1 83 ? -16.207 4.480 16.654 1.00 92.38 83 ILE A N 1
ATOM 626 C CA . ILE A 1 83 ? -16.011 3.492 17.727 1.00 92.38 83 ILE A CA 1
ATOM 627 C C . ILE A 1 83 ? -15.608 4.200 19.024 1.00 92.38 83 ILE A C 1
ATOM 629 O O . ILE A 1 83 ? -16.250 4.008 20.058 1.00 92.38 83 ILE A O 1
ATOM 633 N N . ILE A 1 84 ? -14.594 5.068 18.974 1.00 92.50 84 ILE A N 1
ATOM 634 C CA . ILE A 1 84 ? -14.071 5.747 20.165 1.00 92.50 84 ILE A CA 1
ATOM 635 C C . ILE A 1 84 ? -15.114 6.687 20.779 1.00 92.50 84 ILE A C 1
ATOM 637 O O . ILE A 1 84 ? -15.288 6.677 22.000 1.00 92.50 84 ILE A O 1
ATOM 641 N N . THR A 1 85 ? -15.830 7.481 19.976 1.00 92.62 85 THR A N 1
ATOM 642 C CA . THR A 1 85 ? -16.862 8.393 20.503 1.00 92.62 85 THR A CA 1
ATOM 643 C C . THR A 1 85 ? -18.006 7.627 21.162 1.00 92.62 85 THR A C 1
ATOM 645 O O . THR A 1 85 ? -18.411 7.979 22.268 1.00 92.62 85 THR A O 1
ATOM 648 N N . THR A 1 86 ? -18.458 6.529 20.549 1.00 91.44 86 THR A N 1
ATOM 649 C CA . THR A 1 86 ? -19.508 5.657 21.103 1.00 91.44 86 THR A CA 1
ATOM 650 C C . THR A 1 86 ? -19.066 4.978 22.401 1.00 91.44 86 THR A C 1
ATOM 652 O O . THR A 1 86 ? -19.843 4.854 23.346 1.00 91.44 86 THR A O 1
ATOM 655 N N . MET A 1 87 ? -17.810 4.538 22.489 1.00 90.12 87 MET A N 1
ATOM 656 C CA . MET A 1 87 ? -17.276 3.954 23.722 1.00 90.12 87 MET A CA 1
ATOM 657 C C . MET A 1 87 ? -17.195 4.986 24.851 1.00 90.12 87 MET A C 1
ATOM 659 O O . MET A 1 87 ? -17.521 4.669 25.996 1.00 90.12 87 MET A O 1
ATOM 663 N N . ARG A 1 88 ? -16.786 6.223 24.541 1.00 88.25 88 ARG A N 1
ATOM 664 C CA . ARG A 1 88 ? -16.704 7.314 25.523 1.00 88.25 88 ARG A CA 1
ATOM 665 C C . ARG A 1 88 ? -18.084 7.722 26.040 1.00 88.25 88 ARG A C 1
ATOM 667 O O . ARG A 1 88 ? -18.237 7.842 27.252 1.00 88.25 88 ARG A O 1
ATOM 674 N N . SER A 1 89 ? -19.087 7.859 25.170 1.00 88.00 89 SER A N 1
ATOM 675 C CA . SER A 1 89 ? -20.452 8.220 25.585 1.00 88.00 89 SER A CA 1
ATOM 676 C C . SER A 1 89 ? -21.100 7.144 26.458 1.00 88.00 89 SER A C 1
ATOM 678 O O . SER A 1 89 ? -21.672 7.461 27.497 1.00 88.00 89 SER A O 1
ATOM 680 N N . ARG A 1 90 ? -20.928 5.859 26.120 1.00 83.88 90 ARG A N 1
ATOM 681 C CA . ARG A 1 90 ? -21.406 4.736 26.950 1.00 83.88 90 ARG A CA 1
ATOM 682 C C . ARG A 1 90 ? -20.752 4.691 28.328 1.00 83.88 90 ARG A C 1
ATOM 684 O O . ARG A 1 90 ? -21.390 4.282 29.291 1.00 83.88 90 ARG A O 1
ATOM 691 N N . LYS A 1 91 ? -19.481 5.089 28.429 1.00 80.19 91 LYS A N 1
ATOM 692 C CA . LYS A 1 91 ? -18.767 5.146 29.710 1.00 80.19 91 LYS A CA 1
ATOM 693 C C . LYS A 1 91 ? -19.236 6.324 30.569 1.00 80.19 91 LYS A C 1
ATOM 695 O O . LYS A 1 91 ? -19.291 6.173 31.781 1.00 80.19 91 LYS A O 1
ATOM 700 N N . ALA A 1 92 ? -19.591 7.450 29.948 1.00 78.62 92 ALA A N 1
ATOM 701 C CA . ALA A 1 92 ? -20.180 8.598 30.633 1.00 78.62 92 ALA A CA 1
ATOM 702 C C . ALA A 1 92 ? -21.613 8.318 31.117 1.00 78.62 92 ALA A C 1
ATOM 704 O O . ALA A 1 92 ? -21.930 8.675 32.234 1.00 78.62 92 ALA A O 1
ATOM 705 N N . ALA A 1 93 ? -22.436 7.615 30.331 1.00 76.56 93 ALA A N 1
ATOM 706 C CA . ALA A 1 93 ? -23.803 7.239 30.719 1.00 76.56 93 ALA A CA 1
ATOM 707 C C . ALA A 1 93 ? -23.883 6.111 31.771 1.00 76.56 93 ALA A C 1
ATOM 709 O O . ALA A 1 93 ? -24.951 5.842 32.308 1.00 76.56 93 ALA A O 1
ATOM 710 N N . ARG A 1 94 ? -22.771 5.405 32.021 1.00 70.88 94 ARG A N 1
ATOM 711 C CA . ARG A 1 94 ? -22.639 4.401 33.094 1.00 70.88 94 ARG A CA 1
ATOM 712 C C . ARG A 1 94 ? -22.089 4.982 34.403 1.00 70.88 94 ARG A C 1
ATOM 714 O O . ARG A 1 94 ? -21.979 4.230 35.368 1.00 70.88 94 ARG A O 1
ATOM 721 N N . ARG A 1 95 ? -21.668 6.247 34.402 1.00 55.19 95 ARG A N 1
ATOM 722 C CA . ARG A 1 95 ? -21.235 6.994 35.587 1.00 55.19 95 ARG A CA 1
ATOM 723 C C . ARG A 1 95 ? -22.392 7.840 36.087 1.00 55.19 95 ARG A C 1
ATOM 725 O O . ARG A 1 95 ? -22.443 8.008 37.319 1.00 55.19 95 ARG A O 1
#

Radius of gyration: 20.27 Å; chains: 1; bounding box: 45×24×59 Å

pLDDT: mean 84.95, std 10.02, range [55.19, 95.38]

Foldseek 3Di:
DDDPVVVVVVCCVDPPVNVVVLLVQQQVQLCVVVVDDLDPPPPDPDPVVVVVSVVSSVNSSVVSNVVVCPVVVVVVVVVVVVVVVVVVVVVVVVD

Sequence (95 aa):
RGSKAAAAIGVWFGNPISAPFFYLGSYKIGIFIFGHPAPFDVKYESVLELLKLGADVTIAMIVGGIILGILPGFASYFITRKIITTMRSRKAARR